Protein AF-A0A0D6LDS5-F1 (afdb_monomer_lite)

pLDDT: mean 83.53, std 6.14, range [56.22, 91.44]

InterPro domains:
  IPR001054 Adenylyl cyclase class-3/4/guanylyl cyclase [PF00211] (34-87)
  IPR001054 Adenylyl cyclase class-3/4/guanylyl cyclase [PS50125] (42-88)
  IPR001054 Adenylyl cyclase class-3/4/guanylyl cyclase [SM00044] (6-88)
  IPR011645 Haem NO binding associated [PF07701] (1-27)
  IPR029787 Nucleotide cyclase [G3DSA:3.30.70.1230] (29-88)
  IPR029787 Nucleotide cyclase [SSF55073] (30-87)
  IPR050401 Cyclic nucleotide synthase [PTHR11920] (1-86)

Organism: NCBI:txid53326

Foldseek 3Di:
DVVVVVVVVVVLVVLVVVDPPVQSVCVVVVHDDDDDDDPDDDDDDDDDPPLVVVPVVDDPVVSVVVVVVVVVVVVVVCVVVVHDDDDD

Secondary structure (DSSP, 8-state):
-HHHHHHHHHHHHHHHHHS-HHHHHHHHTT---PPP--SS--------TTHHHHHHHS-HHHHHHHHHHHHHHHHHHHHHHT------

Sequence (88 aa):
MKELTEEKKKSDILLYRMLPKQVAERLKLGQPVEPETFDCVTLFFSDVVSFTTLASRCTPLQVVNLLNDLYTVFDAIIDEHDVYKVSY

Structure (mmCIF, N/CA/C/O backbone):
data_AF-A0A0D6LDS5-F1
#
_entry.id   AF-A0A0D6LDS5-F1
#
loop_
_atom_site.group_PDB
_atom_site.id
_atom_site.type_symbol
_atom_site.label_atom_id
_atom_site.label_alt_id
_atom_site.label_comp_id
_atom_site.label_asym_id
_atom_site.label_entity_id
_atom_site.label_seq_id
_atom_site.pdbx_PDB_ins_code
_atom_site.Cartn_x
_atom_site.Cartn_y
_atom_site.Cartn_z
_atom_site.occupancy
_atom_site.B_iso_or_equiv
_atom_site.auth_seq_id
_atom_site.auth_comp_id
_atom_site.auth_asym_id
_atom_site.auth_atom_id
_atom_site.pdbx_PDB_model_num
ATOM 1 N N . MET A 1 1 ? 5.177 13.602 32.717 1.00 58.88 1 MET A N 1
ATOM 2 C CA . MET A 1 1 ? 3.886 13.651 31.985 1.00 58.88 1 MET A CA 1
ATOM 3 C C . MET A 1 1 ? 4.053 13.956 30.496 1.00 58.88 1 MET A C 1
ATOM 5 O O . MET A 1 1 ? 3.433 13.247 29.727 1.00 58.88 1 MET A O 1
ATOM 9 N N . LYS A 1 2 ? 4.887 14.924 30.068 1.00 66.56 2 LYS A N 1
ATOM 10 C CA . LYS A 1 2 ? 5.120 15.208 28.631 1.00 66.56 2 LYS A CA 1
ATOM 11 C C . LYS A 1 2 ? 5.711 14.030 27.836 1.00 66.56 2 LYS A C 1
ATOM 13 O O . LYS A 1 2 ? 5.169 13.700 26.791 1.00 66.56 2 LYS A O 1
ATOM 18 N N . GLU A 1 3 ? 6.737 13.362 28.366 1.00 74.31 3 GLU A N 1
ATOM 19 C CA . GLU A 1 3 ? 7.379 12.213 27.695 1.00 74.31 3 GLU A CA 1
ATOM 20 C C . GLU A 1 3 ? 6.409 11.045 27.467 1.00 74.31 3 GLU A C 1
ATOM 22 O O . GLU A 1 3 ? 6.387 10.454 26.393 1.00 74.31 3 GLU A O 1
ATOM 27 N N . LEU A 1 4 ? 5.538 10.761 28.443 1.00 73.62 4 LEU A N 1
ATOM 28 C CA . LEU A 1 4 ? 4.539 9.696 28.329 1.00 73.62 4 LEU A CA 1
ATOM 29 C C . LEU A 1 4 ? 3.538 9.974 27.193 1.00 73.62 4 LEU A C 1
ATOM 31 O O . LEU A 1 4 ? 3.105 9.057 26.499 1.00 73.62 4 LEU A O 1
ATOM 35 N N . THR A 1 5 ? 3.172 11.244 26.997 1.00 78.38 5 THR A N 1
ATOM 36 C CA . THR A 1 5 ? 2.255 11.659 25.932 1.00 78.38 5 THR A CA 1
ATOM 37 C C . THR A 1 5 ? 2.918 11.585 24.559 1.00 78.38 5 THR A C 1
ATOM 39 O O . THR A 1 5 ? 2.267 11.179 23.600 1.00 78.38 5 THR A O 1
ATOM 42 N N . GLU A 1 6 ? 4.195 11.954 24.448 1.00 80.56 6 GLU A N 1
ATOM 43 C CA . GLU A 1 6 ? 4.952 11.874 23.192 1.00 80.56 6 GLU A CA 1
ATOM 44 C C . GLU A 1 6 ? 5.199 10.430 22.758 1.00 80.56 6 GLU A C 1
ATOM 46 O O . GLU A 1 6 ? 4.987 10.099 21.590 1.00 80.56 6 GLU A O 1
ATOM 51 N N . GLU A 1 7 ?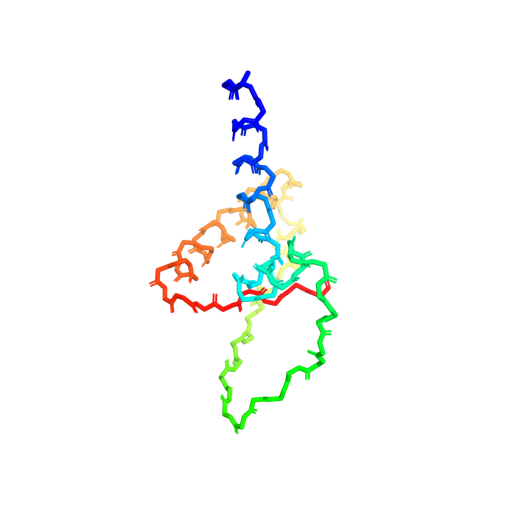 5.568 9.559 23.697 1.00 78.88 7 GLU A N 1
ATOM 52 C CA . GLU A 1 7 ? 5.793 8.140 23.420 1.00 78.88 7 GLU A CA 1
ATOM 53 C C . GLU A 1 7 ? 4.497 7.448 22.985 1.00 78.88 7 GLU A C 1
ATOM 55 O O . GLU A 1 7 ? 4.464 6.721 21.990 1.00 78.88 7 GLU A O 1
ATOM 60 N N . LYS A 1 8 ? 3.383 7.769 23.6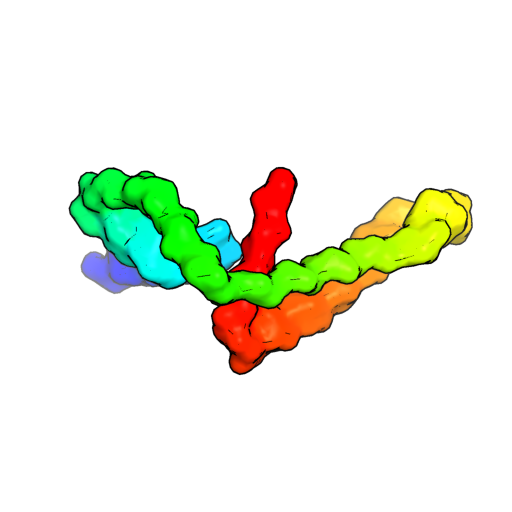56 1.00 79.31 8 LYS A N 1
ATOM 61 C CA . LYS A 1 8 ? 2.058 7.277 23.267 1.00 79.31 8 LYS A CA 1
ATOM 62 C C . LYS A 1 8 ? 1.671 7.743 21.862 1.00 79.31 8 LYS A C 1
ATOM 64 O O . LYS A 1 8 ? 1.146 6.959 21.081 1.00 79.31 8 LYS A O 1
ATOM 69 N N . LYS A 1 9 ? 1.991 8.991 21.505 1.00 82.25 9 LYS A N 1
ATOM 70 C CA . LYS A 1 9 ? 1.708 9.546 20.174 1.00 82.25 9 LYS A CA 1
ATOM 71 C C . LYS A 1 9 ? 2.516 8.855 19.074 1.00 82.25 9 LYS A C 1
ATOM 73 O O . LYS A 1 9 ? 1.970 8.578 18.013 1.00 82.25 9 LYS A O 1
ATOM 78 N N . LYS A 1 10 ? 3.798 8.561 19.318 1.00 81.62 10 LYS A N 1
ATOM 79 C CA . LYS A 1 10 ? 4.644 7.807 18.375 1.00 81.62 10 LYS A CA 1
ATOM 80 C C . LYS A 1 10 ? 4.129 6.386 18.168 1.00 81.62 10 LYS A C 1
ATOM 82 O O . LYS A 1 10 ? 4.051 5.938 17.027 1.00 81.62 10 LYS A O 1
ATOM 87 N N . SER A 1 11 ? 3.750 5.717 19.257 1.00 81.56 11 SER A N 1
ATOM 88 C CA . SER A 1 11 ? 3.166 4.374 19.213 1.00 81.56 11 SER A CA 1
ATOM 89 C C . SER A 1 11 ? 1.861 4.354 18.410 1.00 81.56 11 SER A C 1
ATOM 91 O O . SER A 1 11 ? 1.707 3.540 17.502 1.00 81.56 11 SER A O 1
ATOM 93 N N . ASP A 1 12 ? 0.974 5.324 18.650 1.00 81.69 12 ASP A N 1
ATOM 94 C CA . ASP A 1 12 ? -0.290 5.460 17.920 1.00 81.69 12 ASP A CA 1
ATOM 95 C C . ASP A 1 12 ? -0.063 5.689 16.415 1.00 81.69 12 ASP A C 1
ATOM 97 O O . ASP A 1 12 ? -0.687 5.028 15.588 1.00 81.69 12 ASP A O 1
ATOM 101 N N . ILE A 1 13 ? 0.874 6.571 16.042 1.00 82.31 13 ILE A N 1
ATOM 102 C CA . ILE A 1 13 ? 1.228 6.817 14.632 1.00 82.31 13 ILE A CA 1
ATOM 103 C C . ILE A 1 13 ? 1.726 5.538 13.956 1.00 82.31 13 ILE A C 1
ATOM 105 O O . ILE A 1 13 ? 1.352 5.262 12.817 1.00 82.31 13 ILE A O 1
ATOM 109 N N . LEU A 1 14 ? 2.570 4.761 14.637 1.00 81.94 14 LEU A N 1
ATOM 110 C CA . LEU A 1 14 ? 3.084 3.511 14.088 1.00 81.94 14 LEU A CA 1
ATOM 111 C C . LEU A 1 14 ? 1.960 2.487 13.891 1.00 81.94 14 LEU A C 1
ATOM 113 O O . LEU A 1 14 ? 1.908 1.830 12.854 1.00 81.94 14 LEU A O 1
ATOM 117 N N . LEU A 1 15 ? 1.034 2.400 14.847 1.00 81.69 15 LEU A N 1
ATOM 118 C CA . LEU A 1 15 ? -0.106 1.492 14.777 1.00 81.69 15 LEU A CA 1
ATOM 119 C C . LEU A 1 15 ? -1.014 1.811 13.580 1.00 81.69 15 LEU A C 1
ATOM 121 O O . LEU A 1 15 ? -1.387 0.903 12.842 1.00 81.69 15 LEU A O 1
ATOM 125 N N . TYR A 1 16 ? -1.310 3.092 13.336 1.00 79.81 16 TYR A N 1
ATOM 126 C CA . TYR A 1 16 ? -2.127 3.512 12.189 1.00 79.81 16 TYR A CA 1
ATOM 127 C C . TYR A 1 16 ? -1.429 3.355 10.834 1.00 79.81 16 TYR A C 1
ATOM 129 O O . TYR A 1 16 ? -2.102 3.325 9.811 1.00 79.81 16 TYR A O 1
ATOM 137 N N . ARG A 1 17 ? -0.093 3.258 10.805 1.00 77.25 17 ARG A N 1
ATOM 138 C CA . ARG A 1 17 ? 0.654 2.945 9.575 1.00 77.25 17 ARG A CA 1
ATOM 139 C C . ARG A 1 17 ? 0.594 1.468 9.203 1.00 77.25 17 ARG A C 1
ATOM 141 O O . ARG A 1 17 ? 0.818 1.129 8.049 1.00 77.25 17 ARG A O 1
ATOM 148 N N . MET A 1 18 ? 0.345 0.596 10.177 1.00 78.19 18 MET A N 1
ATOM 149 C CA . MET A 1 18 ? 0.301 -0.853 9.968 1.00 78.19 18 MET A CA 1
ATOM 150 C C . MET A 1 18 ? -1.126 -1.382 9.821 1.00 78.19 18 MET A C 1
ATOM 152 O O . MET A 1 18 ? -1.342 -2.384 9.143 1.00 78.19 18 MET A O 1
ATOM 156 N N . LEU A 1 19 ? -2.099 -0.736 10.464 1.00 81.06 19 LEU A N 1
ATOM 157 C CA . LEU A 1 19 ? -3.475 -1.212 10.546 1.00 81.06 19 LEU A CA 1
ATOM 158 C C . LEU A 1 19 ? -4.468 -0.101 10.197 1.00 81.06 19 LEU A C 1
ATOM 160 O O . LEU A 1 19 ? -4.222 1.061 10.532 1.00 81.06 19 LEU A O 1
ATOM 164 N N . PRO A 1 20 ? -5.633 -0.447 9.612 1.00 81.06 20 PRO A N 1
ATOM 165 C CA . PRO A 1 20 ? -6.729 0.502 9.464 1.00 81.06 20 PRO A CA 1
ATOM 166 C C . PRO A 1 20 ? -7.059 1.142 10.815 1.00 81.06 20 PRO A C 1
ATOM 168 O O . PRO A 1 20 ? -7.093 0.450 11.838 1.00 81.06 20 PRO A O 1
ATOM 171 N N . LYS A 1 21 ? -7.366 2.446 10.829 1.00 80.12 21 LYS A N 1
ATOM 172 C CA . LYS A 1 21 ? -7.681 3.193 12.065 1.00 80.12 21 LYS A CA 1
ATOM 173 C C . LYS A 1 21 ? -8.717 2.480 12.934 1.00 80.12 21 LYS A C 1
ATOM 175 O O . LYS A 1 21 ? -8.561 2.411 14.147 1.00 80.12 21 LYS A O 1
ATOM 180 N N . GLN A 1 22 ? -9.742 1.907 12.311 1.00 80.31 22 GLN A N 1
ATOM 181 C CA . GLN A 1 22 ? -10.819 1.208 13.005 1.00 80.31 22 GLN A CA 1
ATOM 182 C C . GLN A 1 22 ? -10.333 -0.049 13.745 1.00 80.31 22 GLN A C 1
ATOM 184 O O . GLN A 1 22 ? -10.747 -0.295 14.876 1.00 80.31 22 GLN A O 1
ATOM 189 N N . VAL A 1 23 ? -9.412 -0.807 13.144 1.00 84.00 23 VAL A N 1
ATOM 190 C CA . VAL A 1 23 ? -8.786 -1.983 13.767 1.00 84.00 23 VAL A CA 1
ATOM 191 C C . VAL A 1 23 ? -7.819 -1.550 14.870 1.00 84.00 23 VAL A C 1
ATOM 193 O O . VAL A 1 23 ? -7.854 -2.093 15.974 1.00 84.00 23 VAL A O 1
ATOM 196 N N . ALA A 1 24 ? -6.999 -0.531 14.601 1.00 85.31 24 ALA A N 1
ATOM 197 C CA . ALA A 1 24 ? -6.056 0.033 15.561 1.00 85.31 24 ALA A CA 1
ATOM 198 C C . ALA A 1 24 ? -6.753 0.532 16.842 1.00 85.31 24 ALA A C 1
ATOM 200 O O . ALA A 1 24 ? -6.294 0.240 17.944 1.00 85.31 24 ALA A O 1
ATOM 201 N N . GLU A 1 25 ? -7.889 1.227 16.722 1.00 85.38 25 GLU A N 1
ATOM 202 C CA . GLU A 1 25 ? -8.666 1.694 17.878 1.00 85.38 25 GLU A CA 1
ATOM 203 C C . GLU A 1 25 ? -9.242 0.540 18.707 1.00 85.38 25 GLU A C 1
ATOM 205 O O . GLU A 1 25 ? -9.124 0.552 19.934 1.00 85.38 25 GLU A O 1
ATOM 210 N N . ARG A 1 26 ? -9.799 -0.499 18.068 1.00 84.81 26 ARG A N 1
ATOM 211 C CA . ARG A 1 26 ? -10.294 -1.687 18.791 1.00 84.81 26 ARG A CA 1
ATOM 212 C C . ARG A 1 26 ? -9.171 -2.398 19.547 1.00 84.81 26 ARG A C 1
ATOM 214 O O . ARG A 1 26 ? -9.352 -2.753 20.712 1.00 84.81 26 ARG A O 1
ATOM 221 N N . LEU A 1 27 ? -7.992 -2.527 18.933 1.00 85.19 27 LEU A N 1
ATOM 222 C CA . LEU A 1 27 ? -6.815 -3.107 19.587 1.00 85.19 27 LEU A CA 1
ATOM 223 C C . LEU A 1 27 ? -6.337 -2.267 20.775 1.00 85.19 27 LEU A C 1
ATOM 225 O O . LEU A 1 27 ? -6.026 -2.823 21.827 1.00 85.19 27 LEU A O 1
ATOM 229 N N . LYS A 1 28 ? -6.330 -0.933 20.657 1.00 83.31 28 LYS A N 1
ATOM 230 C CA . LYS A 1 28 ? -5.987 -0.029 21.773 1.00 83.31 28 LYS A CA 1
ATOM 231 C C . LYS A 1 28 ? -6.953 -0.155 22.948 1.00 83.31 28 LYS A C 1
ATOM 233 O O . LYS A 1 28 ? -6.543 0.033 24.091 1.00 83.31 28 LYS A O 1
ATOM 238 N N . LEU A 1 29 ? -8.215 -0.479 22.675 1.00 85.19 29 LEU A N 1
ATOM 239 C CA . LEU A 1 29 ? -9.241 -0.737 23.686 1.00 85.19 29 LEU A CA 1
ATOM 240 C C . LEU A 1 29 ? -9.174 -2.160 24.269 1.00 85.19 29 LEU A C 1
ATOM 242 O O . LEU A 1 29 ? -9.970 -2.488 25.147 1.00 85.19 29 LEU A O 1
ATOM 246 N N . GLY A 1 30 ? -8.242 -3.004 23.805 1.00 83.62 30 GLY A N 1
ATOM 247 C CA . GLY A 1 30 ? -8.122 -4.402 24.227 1.00 83.62 30 GLY A CA 1
ATOM 248 C C . GLY A 1 30 ? -9.282 -5.280 23.754 1.00 83.62 30 GLY A C 1
ATOM 249 O O . GLY A 1 30 ? -9.530 -6.334 24.337 1.00 83.62 30 GLY A O 1
ATOM 250 N N . GLN A 1 31 ? -10.021 -4.837 22.735 1.00 87.00 31 GLN A N 1
ATOM 251 C CA . GLN A 1 31 ? -11.155 -5.571 22.190 1.00 87.00 31 GLN A CA 1
ATOM 252 C C . GLN A 1 31 ? -10.690 -6.583 21.135 1.00 87.00 31 GLN A C 1
ATOM 254 O O . GLN A 1 31 ? -9.750 -6.299 20.385 1.00 87.00 31 GLN A O 1
ATOM 259 N N . PRO A 1 32 ? -11.349 -7.751 21.040 1.00 81.75 32 PRO A N 1
ATOM 260 C CA . PRO A 1 32 ? -11.099 -8.683 19.952 1.00 81.75 32 PRO A CA 1
ATOM 261 C C . PRO A 1 32 ? -11.471 -8.043 18.608 1.00 81.75 32 PRO A C 1
ATOM 263 O O . PRO A 1 32 ? -12.491 -7.360 18.477 1.00 81.75 32 PRO A O 1
ATOM 266 N N . VAL A 1 33 ? -10.619 -8.256 17.606 1.00 82.56 33 VAL A N 1
ATOM 267 C CA . VAL A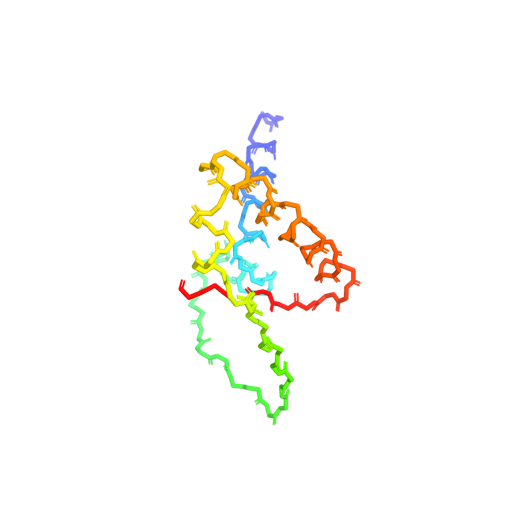 1 33 ? -10.874 -7.847 16.223 1.00 82.56 33 VAL A CA 1
ATOM 268 C C . VAL A 1 33 ? -11.482 -9.042 15.503 1.00 82.56 33 VAL A C 1
ATOM 270 O O . VAL A 1 33 ? -10.774 -9.972 15.125 1.00 82.56 33 VAL A O 1
ATOM 273 N N . GLU A 1 34 ? -12.804 -9.027 15.361 1.00 83.38 34 GLU A N 1
ATOM 274 C CA . GLU A 1 34 ? -13.522 -10.036 14.584 1.00 83.38 34 GLU A CA 1
ATOM 275 C C . GLU A 1 34 ? -13.266 -9.852 13.077 1.00 83.38 34 GLU A C 1
ATOM 277 O O . GLU A 1 34 ? -13.097 -8.712 12.627 1.00 83.38 34 GLU A O 1
ATOM 282 N N . PRO A 1 35 ? -13.259 -10.938 12.282 1.00 81.56 35 PRO A N 1
ATOM 283 C CA . PRO A 1 35 ? -13.172 -10.850 10.829 1.00 81.56 35 PRO A CA 1
ATOM 284 C C . PRO A 1 35 ? -14.315 -10.006 10.253 1.00 81.56 35 PRO A C 1
ATOM 286 O O . PRO A 1 35 ? -15.483 -10.237 10.563 1.00 81.56 35 PRO A O 1
ATOM 289 N N . GLU A 1 36 ? -13.984 -9.044 9.393 1.00 79.06 36 GLU A N 1
ATOM 290 C CA . GLU A 1 36 ? -14.973 -8.201 8.720 1.00 79.06 36 GLU A CA 1
ATOM 291 C C . GLU A 1 36 ? -15.241 -8.710 7.299 1.00 79.06 36 GLU A C 1
ATOM 293 O O . GLU A 1 36 ? -14.322 -9.051 6.553 1.00 79.06 36 GLU A O 1
ATOM 298 N N . THR A 1 37 ? -16.518 -8.755 6.923 1.00 83.06 37 THR A N 1
ATOM 299 C CA . THR A 1 37 ? -16.969 -9.042 5.559 1.00 83.06 37 THR A CA 1
ATOM 300 C C . THR A 1 37 ? -17.514 -7.770 4.934 1.00 83.06 37 THR A C 1
ATOM 302 O O . THR A 1 37 ? -18.321 -7.076 5.548 1.00 83.06 37 THR A O 1
ATOM 305 N N . PHE A 1 38 ? -17.108 -7.492 3.700 1.00 84.12 38 PHE A N 1
ATOM 306 C CA . PHE A 1 38 ? -17.552 -6.324 2.951 1.00 84.12 38 PHE A CA 1
ATOM 307 C C . PHE A 1 38 ? -18.374 -6.778 1.744 1.00 84.12 38 PHE A C 1
ATOM 309 O O . PHE A 1 38 ? -17.890 -7.569 0.936 1.00 84.12 38 PHE A O 1
ATOM 316 N N . ASP A 1 39 ? -19.598 -6.263 1.608 1.00 88.75 39 ASP A N 1
ATOM 317 C CA . ASP A 1 39 ? -20.510 -6.635 0.514 1.00 88.75 39 ASP A CA 1
ATOM 318 C C . ASP A 1 39 ? -20.027 -6.140 -0.860 1.00 88.75 39 ASP A C 1
ATOM 320 O O . ASP A 1 39 ? -20.359 -6.717 -1.894 1.00 88.75 39 ASP A O 1
ATOM 324 N N . CYS A 1 40 ? -19.241 -5.060 -0.882 1.00 90.44 40 CYS A N 1
ATOM 325 C CA . CYS A 1 40 ? -18.702 -4.461 -2.096 1.00 90.44 40 CYS A CA 1
ATOM 326 C C . CYS A 1 40 ? -17.296 -3.920 -1.831 1.00 90.44 40 CYS A C 1
ATOM 328 O O . CYS A 1 40 ? -17.111 -3.051 -0.978 1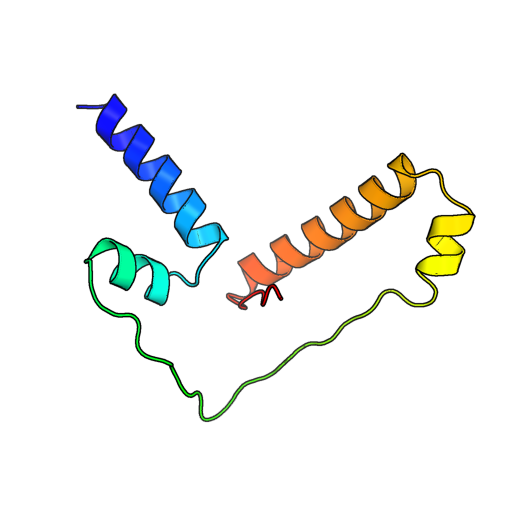.00 90.44 40 CYS A O 1
ATOM 330 N N . VAL A 1 41 ? -16.309 -4.434 -2.567 1.00 87.50 41 VAL A N 1
ATOM 331 C CA . VAL A 1 41 ? -14.909 -4.000 -2.498 1.00 87.50 41 VAL A CA 1
ATOM 332 C C . VAL A 1 41 ? -14.326 -3.882 -3.898 1.00 87.50 41 VAL A C 1
ATOM 334 O O . VAL A 1 41 ? -14.655 -4.665 -4.788 1.00 87.50 41 VAL A O 1
ATOM 337 N N . THR A 1 42 ? -13.412 -2.931 -4.070 1.00 87.81 42 THR A N 1
ATOM 338 C CA . THR A 1 42 ? -12.608 -2.792 -5.286 1.00 87.81 42 THR A CA 1
ATOM 339 C C . THR A 1 42 ? -11.163 -3.108 -4.937 1.00 87.81 42 THR A C 1
ATOM 341 O O . THR A 1 42 ? -10.586 -2.474 -4.057 1.00 87.81 42 THR A O 1
ATOM 344 N N . LEU A 1 43 ? -10.576 -4.087 -5.623 1.00 88.31 43 LEU A N 1
ATOM 345 C CA . LEU A 1 43 ? -9.178 -4.471 -5.443 1.00 88.31 43 LEU A CA 1
ATOM 346 C C . LEU A 1 43 ? -8.345 -3.956 -6.614 1.00 88.31 43 LEU A C 1
ATOM 348 O O . LEU A 1 43 ? -8.713 -4.142 -7.774 1.00 88.31 43 LEU A O 1
ATOM 352 N N . PHE A 1 44 ? -7.208 -3.339 -6.304 1.00 86.12 44 PHE A N 1
ATOM 353 C CA . PHE A 1 44 ? -6.232 -2.898 -7.292 1.00 86.12 44 PHE A CA 1
ATOM 354 C C . PHE A 1 44 ? -4.985 -3.782 -7.218 1.00 86.12 44 PHE A C 1
ATOM 356 O O . PHE A 1 44 ? -4.286 -3.792 -6.206 1.00 86.12 44 PHE A O 1
ATOM 363 N N . PHE A 1 45 ? -4.710 -4.517 -8.297 1.00 84.25 45 PHE A N 1
ATOM 364 C CA . PHE A 1 45 ? -3.501 -5.324 -8.448 1.00 84.25 45 PHE A CA 1
ATOM 365 C C . PHE A 1 45 ? -2.585 -4.676 -9.482 1.00 84.25 45 PHE A C 1
ATOM 367 O O . PHE A 1 45 ? -3.018 -4.355 -10.588 1.00 84.25 45 PHE A O 1
ATOM 374 N N . SER A 1 46 ? -1.317 -4.504 -9.121 1.00 82.62 46 SER A N 1
ATOM 375 C CA . SER A 1 46 ? -0.288 -3.942 -9.989 1.00 82.62 46 SER A CA 1
ATOM 376 C C . SER A 1 46 ? 1.008 -4.718 -9.799 1.00 82.62 46 SER A C 1
ATOM 378 O O . SER A 1 46 ? 1.349 -5.079 -8.674 1.00 82.62 46 SER A O 1
ATOM 380 N N . ASP A 1 47 ? 1.713 -4.973 -10.898 1.00 85.06 47 ASP A N 1
ATOM 381 C CA . ASP A 1 47 ? 3.018 -5.627 -10.908 1.00 85.06 47 ASP A CA 1
ATOM 382 C C . ASP A 1 47 ? 3.985 -4.850 -11.807 1.00 85.06 47 ASP A C 1
ATOM 384 O O . ASP A 1 47 ? 3.592 -4.218 -12.795 1.00 85.06 47 ASP A O 1
ATOM 388 N N . VAL A 1 48 ? 5.270 -4.895 -11.464 1.00 82.75 48 VAL A N 1
ATOM 389 C CA . VAL A 1 48 ? 6.329 -4.265 -12.247 1.00 82.75 48 VAL A CA 1
ATOM 390 C C . VAL A 1 48 ? 6.741 -5.223 -13.358 1.00 82.75 48 VAL A C 1
ATOM 392 O O . VAL A 1 48 ? 7.498 -6.176 -13.153 1.00 82.75 48 VAL A O 1
ATOM 395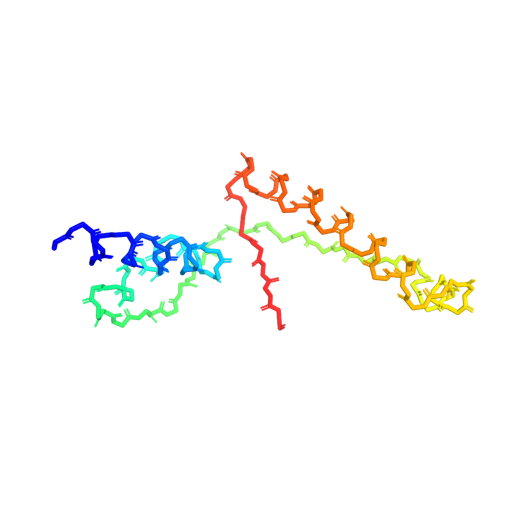 N N . VAL A 1 49 ? 6.270 -4.939 -14.573 1.00 84.50 49 VAL A N 1
ATOM 396 C CA . VAL A 1 49 ? 6.601 -5.736 -15.759 1.00 84.50 49 VAL A CA 1
ATOM 397 C C . VAL A 1 49 ? 8.118 -5.853 -15.914 1.00 84.50 49 VAL A C 1
ATOM 399 O O . VAL A 1 49 ? 8.850 -4.864 -15.892 1.00 84.50 49 VAL A O 1
ATOM 402 N N . SER A 1 50 ? 8.591 -7.089 -16.093 1.00 83.31 50 SER A N 1
ATOM 403 C CA . SER A 1 50 ? 10.011 -7.401 -16.294 1.00 83.31 50 SER A CA 1
ATOM 404 C C . SER A 1 50 ? 10.934 -6.943 -15.154 1.00 83.31 50 SER A C 1
ATOM 406 O O . SER A 1 50 ? 12.118 -6.690 -15.396 1.00 83.31 50 SER A O 1
ATOM 408 N N . PHE A 1 51 ? 10.443 -6.903 -13.907 1.00 84.69 51 PHE A N 1
ATOM 409 C CA . PHE A 1 51 ? 11.252 -6.561 -12.731 1.00 84.69 51 PHE A CA 1
ATOM 410 C C . PHE A 1 51 ? 12.570 -7.348 -12.661 1.00 84.69 51 PHE A C 1
ATOM 412 O O . PHE A 1 51 ? 13.619 -6.764 -12.412 1.00 84.69 51 PHE A O 1
ATOM 419 N N . THR A 1 52 ? 12.566 -8.648 -12.979 1.00 85.50 52 THR A N 1
ATOM 420 C CA . THR A 1 52 ? 13.782 -9.483 -13.017 1.00 85.50 52 THR A CA 1
ATOM 421 C C . THR A 1 52 ? 14.825 -8.962 -14.008 1.00 85.50 52 THR A C 1
ATOM 423 O O . THR A 1 52 ? 16.018 -8.932 -13.709 1.00 85.50 52 THR A O 1
ATOM 426 N N . THR A 1 53 ? 14.395 -8.521 -15.192 1.00 86.06 53 THR A N 1
ATOM 427 C CA . THR A 1 53 ? 15.294 -7.963 -16.209 1.00 86.06 53 THR A CA 1
ATOM 428 C C . THR A 1 53 ? 15.836 -6.610 -15.771 1.00 86.06 53 THR A C 1
ATOM 430 O O . THR A 1 53 ? 17.026 -6.348 -15.944 1.00 86.06 53 THR A O 1
ATOM 433 N N . LEU A 1 54 ? 14.998 -5.770 -15.164 1.00 84.69 54 LEU A N 1
ATOM 434 C CA . LEU A 1 54 ? 15.416 -4.480 -14.622 1.00 84.69 54 LEU A CA 1
ATOM 435 C C . LEU A 1 54 ? 16.431 -4.670 -13.484 1.00 84.69 54 LEU A C 1
ATOM 437 O O . LEU A 1 54 ? 17.517 -4.095 -13.522 1.00 84.69 54 LEU A O 1
ATOM 441 N N . ALA A 1 55 ? 16.141 -5.571 -12.548 1.00 86.25 55 ALA A N 1
ATOM 442 C CA . ALA A 1 55 ? 17.025 -5.915 -11.442 1.00 86.25 55 ALA A CA 1
ATOM 443 C C . ALA A 1 55 ? 18.360 -6.520 -11.905 1.00 86.25 55 ALA A C 1
ATOM 445 O O . ALA A 1 55 ? 19.384 -6.270 -11.281 1.00 86.25 55 ALA A O 1
ATOM 446 N N . SER A 1 56 ? 18.381 -7.256 -13.025 1.00 88.69 56 SER A N 1
ATOM 447 C CA . SER A 1 56 ? 19.626 -7.795 -13.600 1.00 88.69 56 SER A CA 1
ATOM 448 C C . SER A 1 56 ? 20.544 -6.740 -14.232 1.00 88.69 56 SER A C 1
ATOM 450 O O . SER A 1 56 ? 21.732 -6.996 -14.416 1.00 88.69 56 SER A O 1
ATOM 452 N N . ARG A 1 57 ? 20.003 -5.569 -14.597 1.00 88.94 57 ARG A N 1
ATOM 453 C CA . ARG A 1 57 ? 20.739 -4.485 -15.275 1.00 88.94 57 ARG A CA 1
ATOM 454 C C . ARG A 1 57 ? 21.142 -3.352 -14.333 1.00 88.94 57 ARG A C 1
ATOM 456 O O . ARG A 1 57 ? 22.017 -2.563 -14.679 1.00 88.94 57 ARG A O 1
ATOM 463 N N . CYS A 1 58 ? 20.497 -3.259 -13.177 1.00 87.19 58 CYS A N 1
ATOM 464 C CA . CYS A 1 58 ? 20.727 -2.228 -12.175 1.00 87.19 58 CYS A CA 1
ATOM 465 C C . CYS A 1 58 ? 21.579 -2.756 -11.019 1.00 87.19 58 CYS A C 1
ATOM 467 O O . CYS A 1 58 ? 21.608 -3.951 -10.731 1.00 87.19 58 CYS A O 1
ATOM 469 N N . THR A 1 59 ? 22.256 -1.854 -10.310 1.00 91.44 59 THR A N 1
ATOM 470 C CA . THR A 1 59 ? 22.867 -2.224 -9.029 1.00 91.44 59 THR A CA 1
ATOM 471 C C . THR A 1 59 ? 21.778 -2.439 -7.973 1.00 91.44 59 THR A C 1
ATOM 473 O O . THR A 1 59 ? 20.713 -1.820 -8.063 1.00 91.44 59 THR A O 1
ATOM 476 N N . PRO A 1 60 ? 22.030 -3.247 -6.927 1.00 89.31 60 PRO A N 1
ATOM 477 C CA . PRO A 1 60 ? 21.064 -3.442 -5.846 1.00 89.31 60 PRO A CA 1
ATOM 478 C C . PRO A 1 60 ? 20.549 -2.124 -5.250 1.00 89.31 60 PRO A C 1
ATOM 480 O O . PRO A 1 60 ? 19.357 -1.983 -5.001 1.00 89.31 60 PRO A O 1
ATOM 483 N N . LEU A 1 61 ? 21.426 -1.123 -5.103 1.00 90.88 61 LEU A N 1
ATOM 484 C CA . LEU A 1 61 ? 21.052 0.190 -4.575 1.00 90.88 61 LEU A CA 1
ATOM 485 C C . LEU A 1 61 ? 20.085 0.942 -5.504 1.00 90.88 61 LEU A C 1
ATOM 487 O O . LEU A 1 61 ? 19.134 1.558 -5.036 1.00 90.88 61 LEU A O 1
ATOM 491 N N . GLN A 1 62 ? 20.296 0.868 -6.821 1.00 89.00 62 GLN A N 1
ATOM 492 C CA . GLN A 1 62 ? 19.398 1.487 -7.800 1.00 89.00 62 GLN A CA 1
ATOM 493 C C . GLN A 1 62 ? 18.015 0.831 -7.804 1.00 89.00 62 GLN A C 1
ATOM 495 O O . GLN A 1 62 ? 17.014 1.537 -7.895 1.00 89.00 62 GLN A O 1
ATOM 500 N N . VAL A 1 63 ? 17.952 -0.498 -7.675 1.00 89.69 63 VAL A N 1
ATOM 501 C CA . VAL A 1 63 ? 16.676 -1.228 -7.591 1.00 89.69 63 VAL A CA 1
ATOM 502 C C . VAL A 1 63 ? 15.907 -0.827 -6.335 1.00 89.69 63 VAL A C 1
ATOM 504 O O . VAL A 1 63 ? 14.711 -0.559 -6.412 1.00 89.69 63 VAL A O 1
ATOM 507 N N . VAL A 1 64 ? 16.592 -0.741 -5.191 1.00 89.75 64 VAL A N 1
ATOM 508 C CA . VAL A 1 64 ? 15.979 -0.306 -3.927 1.00 89.75 64 VAL A CA 1
ATOM 509 C C . VAL A 1 64 ? 15.449 1.120 -4.038 1.00 89.75 64 VAL A C 1
ATOM 511 O O . VAL A 1 64 ? 14.312 1.359 -3.649 1.00 89.75 64 VAL A O 1
ATOM 514 N N . ASN A 1 65 ? 16.224 2.045 -4.609 1.00 89.81 65 ASN A N 1
ATOM 515 C CA . ASN A 1 65 ? 15.775 3.426 -4.794 1.00 89.81 65 ASN A CA 1
ATOM 516 C C . ASN A 1 65 ? 14.539 3.505 -5.696 1.00 89.81 65 ASN A C 1
ATOM 518 O O . ASN A 1 65 ? 13.569 4.150 -5.322 1.00 89.81 65 ASN A O 1
ATOM 522 N N . LEU A 1 66 ? 14.527 2.786 -6.825 1.00 88.50 66 LEU A N 1
ATOM 523 C CA . LEU A 1 66 ? 13.368 2.744 -7.720 1.00 88.50 66 LEU A CA 1
ATOM 524 C C . LEU A 1 66 ? 12.107 2.242 -7.006 1.00 88.50 66 LEU A C 1
ATOM 526 O O . LEU A 1 66 ? 11.040 2.834 -7.148 1.00 88.50 66 LEU A O 1
ATOM 530 N N . LEU A 1 67 ? 12.223 1.144 -6.254 1.00 89.50 67 LEU A N 1
ATOM 531 C CA . LEU A 1 67 ? 11.101 0.603 -5.489 1.00 89.50 67 LEU A CA 1
ATOM 532 C C . LEU A 1 67 ? 10.642 1.581 -4.411 1.00 89.50 67 LEU A C 1
ATOM 534 O O . LEU A 1 67 ? 9.444 1.769 -4.234 1.00 89.50 67 LEU A O 1
ATOM 538 N N . ASN A 1 68 ? 11.581 2.212 -3.709 1.00 89.38 68 ASN A N 1
ATOM 539 C CA . ASN A 1 68 ? 11.265 3.179 -2.671 1.00 89.38 68 ASN A CA 1
ATOM 540 C C . ASN A 1 68 ? 10.521 4.392 -3.242 1.00 89.38 68 ASN A C 1
ATOM 542 O O . ASN A 1 68 ? 9.506 4.795 -2.682 1.00 89.38 68 ASN A O 1
ATOM 546 N N . ASP A 1 69 ? 10.967 4.926 -4.379 1.00 90.25 69 ASP A N 1
ATOM 547 C CA . ASP A 1 69 ? 10.300 6.036 -5.063 1.00 90.25 69 ASP A CA 1
ATOM 548 C C . ASP A 1 69 ? 8.889 5.634 -5.515 1.00 90.25 69 ASP A C 1
ATOM 550 O O . ASP A 1 69 ? 7.925 6.360 -5.272 1.00 90.25 69 ASP A O 1
ATOM 554 N N . LEU A 1 70 ? 8.745 4.441 -6.104 1.00 90.06 70 LEU A N 1
ATOM 555 C CA . LEU A 1 70 ? 7.456 3.907 -6.545 1.00 90.06 70 LEU A CA 1
ATOM 556 C C . LEU A 1 70 ? 6.474 3.759 -5.375 1.00 90.06 70 LEU A C 1
ATOM 558 O O . LEU A 1 70 ? 5.345 4.244 -5.450 1.00 90.06 70 LEU A O 1
ATOM 562 N N . TYR A 1 71 ? 6.899 3.115 -4.285 1.00 87.38 71 TYR A N 1
ATOM 563 C CA . TYR A 1 71 ? 6.057 2.933 -3.104 1.00 87.38 71 TYR A CA 1
ATOM 564 C C . TYR A 1 71 ? 5.755 4.251 -2.398 1.00 87.38 71 TYR A C 1
ATOM 566 O O . TYR A 1 71 ? 4.637 4.417 -1.935 1.00 87.38 71 TYR A O 1
ATOM 574 N N . THR A 1 72 ? 6.686 5.207 -2.377 1.00 89.31 72 THR A N 1
ATOM 575 C CA . THR A 1 72 ? 6.442 6.535 -1.793 1.00 89.31 72 THR A CA 1
ATOM 576 C C . THR A 1 72 ? 5.328 7.270 -2.537 1.00 89.31 72 THR A C 1
ATOM 578 O O . THR A 1 72 ? 4.460 7.874 -1.910 1.00 89.31 72 THR A O 1
ATOM 581 N N . VAL A 1 73 ? 5.318 7.200 -3.873 1.00 90.12 73 VAL A N 1
ATOM 582 C CA . VAL A 1 73 ? 4.247 7.797 -4.686 1.00 90.12 73 VAL A CA 1
ATOM 583 C C . VAL A 1 73 ? 2.919 7.080 -4.450 1.00 90.12 73 VAL A C 1
ATOM 585 O O . VAL A 1 73 ? 1.899 7.742 -4.272 1.00 90.12 73 VAL A O 1
ATOM 588 N N . PHE A 1 74 ? 2.913 5.744 -4.408 1.00 88.81 74 PHE A N 1
ATOM 589 C CA . PHE A 1 74 ? 1.693 4.995 -4.101 1.00 88.81 74 PHE A CA 1
ATOM 590 C C . PHE A 1 74 ? 1.158 5.305 -2.705 1.00 88.81 74 PHE A C 1
ATOM 592 O O . PHE A 1 74 ? -0.032 5.563 -2.573 1.00 88.81 74 PHE A O 1
ATOM 599 N N . ASP A 1 75 ? 2.015 5.324 -1.689 1.00 86.38 75 ASP A N 1
ATOM 600 C CA . ASP A 1 75 ? 1.621 5.599 -0.308 1.00 86.38 75 ASP A CA 1
ATOM 601 C C . ASP A 1 75 ? 1.012 7.009 -0.184 1.00 86.38 75 ASP A C 1
ATOM 603 O O . ASP A 1 75 ? -0.006 7.169 0.481 1.00 86.38 75 ASP A O 1
ATOM 607 N N . ALA A 1 76 ? 1.536 8.006 -0.909 1.00 88.75 76 ALA A N 1
ATOM 608 C CA . ALA A 1 76 ? 0.947 9.349 -0.954 1.00 88.75 76 ALA A CA 1
ATOM 609 C C . ALA A 1 76 ? -0.465 9.373 -1.573 1.00 88.75 76 ALA A C 1
ATOM 611 O O . ALA A 1 76 ? -1.352 10.049 -1.057 1.00 88.75 76 ALA A O 1
ATOM 612 N N . ILE A 1 77 ? -0.688 8.620 -2.656 1.00 88.19 77 ILE A N 1
ATOM 613 C CA . ILE A 1 77 ? -2.008 8.501 -3.303 1.00 88.19 77 ILE A CA 1
ATOM 614 C C . ILE A 1 77 ? -2.989 7.754 -2.386 1.00 88.19 77 ILE A C 1
ATOM 616 O O . ILE A 1 77 ? -4.152 8.134 -2.270 1.00 88.19 77 ILE A O 1
ATOM 620 N N . ILE A 1 78 ? -2.527 6.689 -1.729 1.00 86.81 78 ILE A N 1
ATOM 621 C CA . ILE A 1 78 ? -3.322 5.885 -0.792 1.00 86.81 78 ILE A CA 1
ATOM 622 C C . ILE A 1 78 ? -3.776 6.747 0.394 1.00 86.81 78 ILE A C 1
ATOM 624 O O . ILE A 1 78 ? -4.961 6.724 0.733 1.00 86.81 78 ILE A O 1
ATOM 628 N N . ASP A 1 79 ? -2.867 7.546 0.961 1.00 83.69 79 ASP A N 1
ATOM 629 C CA . ASP A 1 79 ? -3.157 8.480 2.054 1.00 83.69 79 ASP A CA 1
ATOM 630 C C . ASP A 1 79 ? -4.169 9.570 1.643 1.00 83.69 79 ASP A C 1
ATOM 632 O O . ASP A 1 79 ? -4.996 9.974 2.461 1.00 83.69 79 ASP A O 1
ATOM 636 N N . GLU A 1 80 ? -4.139 10.044 0.389 1.00 87.38 80 GLU A N 1
ATOM 637 C CA . GLU A 1 80 ? -5.082 11.054 -0.122 1.00 87.38 80 GLU A CA 1
ATOM 638 C C . GLU A 1 80 ? -6.496 10.493 -0.345 1.00 87.38 80 GLU A C 1
ATOM 640 O O . GLU A 1 80 ? -7.488 11.186 -0.108 1.00 87.38 80 GLU A O 1
ATOM 645 N N . HIS A 1 81 ? -6.605 9.235 -0.778 1.00 84.12 81 HIS A N 1
ATOM 646 C CA . HIS A 1 81 ? -7.877 8.615 -1.158 1.00 84.12 81 HIS A CA 1
ATOM 647 C C . HIS A 1 81 ? -8.520 7.732 -0.069 1.00 84.12 81 HIS A C 1
ATOM 649 O O . HIS A 1 81 ? -9.547 7.112 -0.346 1.00 84.12 81 HIS A O 1
ATOM 655 N N . ASP A 1 82 ? -7.952 7.675 1.144 1.00 79.81 82 ASP A N 1
ATOM 656 C CA . ASP A 1 82 ? -8.403 6.814 2.261 1.00 79.81 82 ASP A CA 1
ATOM 657 C C . ASP A 1 82 ? -8.545 5.332 1.847 1.00 79.81 82 ASP A C 1
ATOM 659 O O . ASP A 1 82 ? -9.453 4.612 2.264 1.00 79.81 82 ASP A O 1
ATOM 663 N N . VAL A 1 83 ? -7.646 4.874 0.968 1.00 83.00 83 VAL A N 1
ATOM 664 C CA . VAL A 1 83 ? -7.601 3.483 0.494 1.00 83.00 83 VAL A CA 1
ATOM 665 C C . VAL A 1 83 ? -6.742 2.661 1.453 1.00 83.00 83 VAL A C 1
ATOM 667 O O . VAL A 1 83 ? -5.805 3.166 2.064 1.00 83.00 83 VAL A O 1
ATOM 670 N N . TYR A 1 84 ? -7.032 1.368 1.600 1.00 79.94 84 TYR A N 1
ATOM 671 C CA . TYR A 1 84 ? -6.222 0.486 2.439 1.00 79.94 84 TYR A CA 1
ATOM 672 C C . TYR A 1 84 ? -5.168 -0.278 1.628 1.00 79.94 84 TYR A C 1
ATOM 674 O O . TYR A 1 84 ? -5.492 -0.988 0.673 1.00 79.94 84 TYR A O 1
ATOM 682 N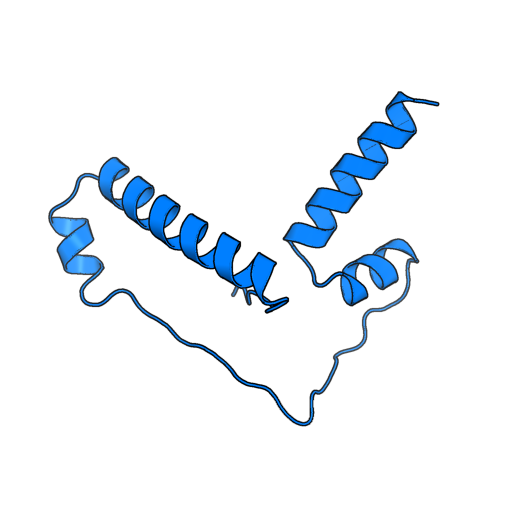 N . LYS A 1 85 ? -3.901 -0.179 2.051 1.00 82.31 85 LYS A N 1
ATOM 683 C CA . LYS A 1 85 ? -2.793 -0.976 1.515 1.00 82.31 85 LYS A CA 1
ATOM 684 C C . LYS A 1 85 ? -2.767 -2.357 2.166 1.00 82.31 85 LYS A C 1
ATOM 686 O O . LYS A 1 85 ? -2.442 -2.493 3.344 1.00 82.31 85 LYS A O 1
ATOM 691 N N . VAL A 1 86 ? -3.042 -3.391 1.379 1.00 79.00 86 VAL A N 1
ATOM 692 C CA . VAL A 1 86 ? -2.910 -4.785 1.821 1.00 79.00 86 VAL A CA 1
ATOM 693 C C . VAL A 1 86 ? -1.443 -5.210 1.716 1.00 79.00 86 VAL A C 1
ATOM 695 O O . VAL A 1 86 ? -0.845 -5.114 0.645 1.00 79.00 86 VAL A O 1
ATOM 698 N N . SER A 1 87 ? -0.867 -5.677 2.826 1.00 67.38 87 SER A N 1
ATOM 699 C CA . SER A 1 87 ? 0.474 -6.279 2.875 1.00 67.38 87 SER A CA 1
ATOM 700 C C . SER A 1 87 ? 0.310 -7.787 3.077 1.00 67.38 87 SER A C 1
ATOM 702 O O . SER A 1 87 ? -0.377 -8.182 4.019 1.00 67.38 87 SER A O 1
ATOM 704 N N . TYR A 1 88 ? 0.881 -8.602 2.186 1.00 56.22 88 TYR A N 1
ATOM 705 C CA . TYR A 1 88 ? 0.921 -10.066 2.320 1.00 56.22 88 TYR A CA 1
ATOM 706 C C . TYR A 1 88 ? 2.179 -10.519 3.060 1.00 56.22 88 TYR A C 1
ATOM 708 O O . TYR A 1 88 ? 3.219 -9.837 2.909 1.00 56.22 88 TYR A O 1
#

Radius of gyration: 17.89 Å; chains: 1; bounding box: 43×26×48 Å